Protein AF-A0A7X8WP49-F1 (afdb_monomer_lite)

Sequence (46 aa):
LNDGKRVDEVDDIVAVGSKLQVEIAKVDDRGKLSLVPVIDEDGEEG

Structure (mmCIF, N/CA/C/O backbone):
data_AF-A0A7X8WP49-F1
#
_entry.id   AF-A0A7X8WP49-F1
#
loop_
_atom_site.group_PDB
_atom_site.id
_atom_site.type_symbol
_atom_site.label_atom_id
_atom_site.label_alt_id
_atom_site.label_comp_id
_atom_site.label_asym_id
_atom_site.label_entity_id
_atom_site.label_seq_id
_atom_site.pdbx_PDB_ins_code
_atom_site.Cartn_x
_atom_site.Cartn_y
_atom_site.Cartn_z
_atom_site.occupancy
_atom_site.B_iso_or_equiv
_atom_site.auth_seq_id
_atom_site.auth_comp_id
_atom_site.auth_asym_id
_atom_site.auth_atom_id
_atom_site.pdbx_PDB_model_num
ATOM 1 N N . LEU A 1 1 ? -0.471 3.277 6.744 1.00 62.09 1 LEU A N 1
ATOM 2 C CA . LEU A 1 1 ? -1.870 2.963 7.135 1.00 62.09 1 LEU A CA 1
ATOM 3 C C . LEU A 1 1 ? -1.983 1.916 8.250 1.00 62.09 1 LEU A C 1
ATOM 5 O O . LEU A 1 1 ? -2.954 2.000 8.979 1.00 62.09 1 LEU A O 1
ATOM 9 N N . ASN A 1 2 ? -1.048 0.962 8.417 1.00 60.94 2 ASN A N 1
ATOM 10 C CA . ASN A 1 2 ? -1.024 0.101 9.619 1.00 60.94 2 ASN A CA 1
ATOM 11 C C . ASN A 1 2 ? 0.391 -0.364 10.045 1.00 60.94 2 ASN A C 1
ATOM 13 O O . ASN A 1 2 ? 0.543 -1.476 10.539 1.00 60.94 2 ASN A O 1
ATOM 17 N N . ASP A 1 3 ? 1.438 0.426 9.785 1.00 61.69 3 ASP A N 1
ATOM 18 C CA . ASP A 1 3 ? 2.798 0.289 10.367 1.00 61.69 3 ASP A CA 1
ATOM 19 C C . ASP A 1 3 ? 3.381 -1.134 10.511 1.00 61.69 3 ASP A C 1
ATOM 21 O O . ASP A 1 3 ? 4.013 -1.477 11.508 1.00 61.69 3 ASP A O 1
ATOM 25 N N . GLY A 1 4 ? 3.131 -2.021 9.541 1.00 66.69 4 GLY A N 1
ATOM 26 C CA . GLY A 1 4 ? 3.601 -3.413 9.583 1.00 66.69 4 GLY A CA 1
ATOM 27 C C . GLY A 1 4 ? 2.964 -4.298 10.669 1.00 66.69 4 GLY A C 1
ATOM 28 O O . GLY A 1 4 ? 3.365 -5.456 10.819 1.00 66.69 4 GLY A O 1
ATOM 29 N N . LYS A 1 5 ? 1.961 -3.809 11.411 1.00 71.81 5 LYS A N 1
ATOM 30 C CA . LYS A 1 5 ? 1.168 -4.624 12.340 1.00 71.81 5 LYS A CA 1
ATOM 31 C C . LYS A 1 5 ? 0.308 -5.621 11.569 1.00 71.81 5 LYS A C 1
ATOM 33 O O . LYS A 1 5 ? -0.217 -5.328 10.494 1.00 71.81 5 LYS A O 1
ATOM 38 N N . ARG A 1 6 ? 0.155 -6.822 12.143 1.00 74.88 6 ARG A N 1
ATOM 39 C CA . ARG A 1 6 ? -0.748 -7.848 11.605 1.00 74.88 6 ARG A CA 1
ATOM 40 C C . ARG A 1 6 ? -2.156 -7.267 11.494 1.00 74.88 6 ARG A C 1
ATOM 42 O O . ARG A 1 6 ? -2.685 -6.738 12.465 1.00 74.88 6 ARG A O 1
ATOM 49 N N . VAL A 1 7 ? -2.709 -7.364 10.292 1.00 74.56 7 VAL A N 1
ATOM 50 C CA . VAL A 1 7 ? -4.080 -6.974 9.974 1.00 74.56 7 VAL A CA 1
ATOM 51 C C . VAL A 1 7 ? -4.963 -8.194 10.208 1.00 74.56 7 VAL A C 1
ATOM 53 O O . VAL A 1 7 ? -4.700 -9.242 9.617 1.00 74.56 7 VAL A O 1
ATOM 56 N N . ASP A 1 8 ? -5.964 -8.055 11.075 1.00 75.31 8 ASP A N 1
ATOM 57 C CA . ASP A 1 8 ? -6.979 -9.091 11.302 1.00 75.31 8 ASP A CA 1
ATOM 58 C C . ASP A 1 8 ? -8.072 -9.018 10.222 1.00 75.31 8 ASP A C 1
ATOM 60 O O . ASP A 1 8 ? -8.354 -10.024 9.574 1.00 75.31 8 ASP A O 1
ATOM 64 N N . GLU A 1 9 ? -8.584 -7.817 9.924 1.00 75.00 9 GLU A N 1
ATOM 65 C CA . GLU A 1 9 ? -9.506 -7.557 8.813 1.00 75.00 9 GLU A CA 1
ATOM 66 C C . GLU A 1 9 ? -9.087 -6.330 7.993 1.00 75.00 9 GLU A C 1
ATOM 68 O O . GLU A 1 9 ? -8.642 -5.310 8.515 1.00 75.00 9 GLU A O 1
ATOM 73 N N . VAL A 1 10 ? -9.220 -6.436 6.668 1.00 69.31 10 VAL A N 1
ATOM 74 C CA . VAL A 1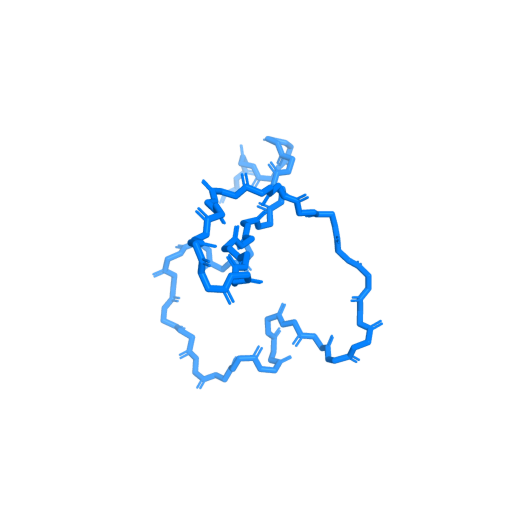 10 ? -8.854 -5.360 5.728 1.00 69.31 10 VAL A CA 1
ATOM 75 C C . VAL A 1 10 ? -9.846 -4.195 5.740 1.00 69.31 10 VAL A C 1
ATOM 77 O O . VAL A 1 10 ? -9.461 -3.075 5.406 1.00 69.31 10 VAL A O 1
ATOM 80 N N . ASP A 1 11 ? -11.094 -4.457 6.138 1.00 71.38 11 ASP A N 1
ATOM 81 C CA . ASP A 1 11 ? -12.182 -3.472 6.160 1.00 71.38 11 ASP A CA 1
ATOM 82 C C . ASP A 1 11 ? -11.969 -2.410 7.257 1.00 71.38 11 ASP A C 1
ATOM 84 O O . ASP A 1 11 ? -12.326 -1.248 7.075 1.00 71.38 11 ASP A O 1
ATOM 88 N N . ASP A 1 12 ? -11.266 -2.765 8.342 1.00 69.56 12 ASP A N 1
ATOM 89 C CA . ASP A 1 12 ? -10.881 -1.835 9.415 1.00 69.56 12 ASP A CA 1
ATOM 90 C C . ASP A 1 12 ? -9.798 -0.828 8.993 1.00 69.56 12 ASP A C 1
ATOM 92 O O . ASP A 1 12 ? -9.631 0.217 9.622 1.00 69.56 12 ASP A O 1
ATOM 96 N N . ILE A 1 13 ? -9.039 -1.132 7.936 1.00 73.00 13 ILE A N 1
ATOM 97 C CA . ILE A 1 13 ? -7.936 -0.283 7.462 1.00 73.00 13 ILE A CA 1
ATOM 98 C C . ILE A 1 13 ? -8.407 0.665 6.357 1.00 73.00 13 ILE A C 1
ATOM 100 O O . ILE A 1 13 ? -7.913 1.789 6.248 1.00 73.00 13 ILE A O 1
ATOM 104 N N . VAL A 1 14 ? -9.344 0.226 5.514 1.00 77.00 14 VAL A N 1
ATOM 105 C CA . VAL A 1 14 ? -9.916 1.060 4.456 1.00 77.00 14 VAL A CA 1
ATOM 106 C C . VAL A 1 14 ? -11.332 0.596 4.120 1.00 77.00 14 VAL A C 1
ATOM 108 O O . VAL A 1 14 ? -11.551 -0.556 3.755 1.00 77.00 14 VAL A O 1
ATOM 111 N N . ALA A 1 15 ? -12.288 1.524 4.172 1.00 82.25 15 A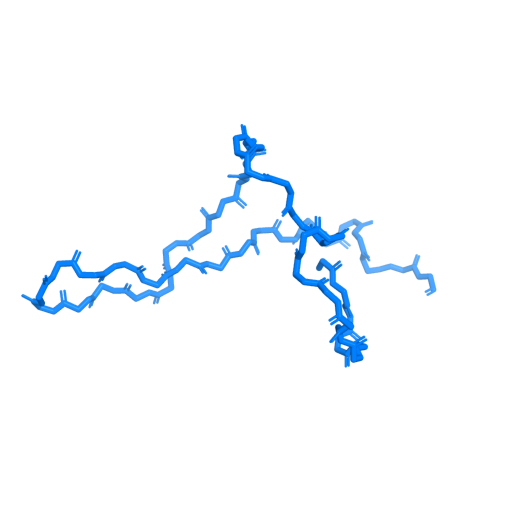LA A N 1
ATOM 112 C CA . ALA A 1 15 ? -13.672 1.251 3.801 1.00 82.25 15 ALA A CA 1
ATOM 113 C C . ALA A 1 15 ? -13.908 1.457 2.296 1.00 82.25 15 ALA A C 1
ATOM 115 O O . ALA A 1 15 ? -13.400 2.411 1.688 1.00 82.25 15 ALA A O 1
ATOM 116 N N . VAL A 1 16 ? -14.751 0.612 1.698 1.00 85.19 16 VAL A N 1
ATOM 117 C CA . VAL A 1 16 ? -15.163 0.741 0.292 1.00 85.19 16 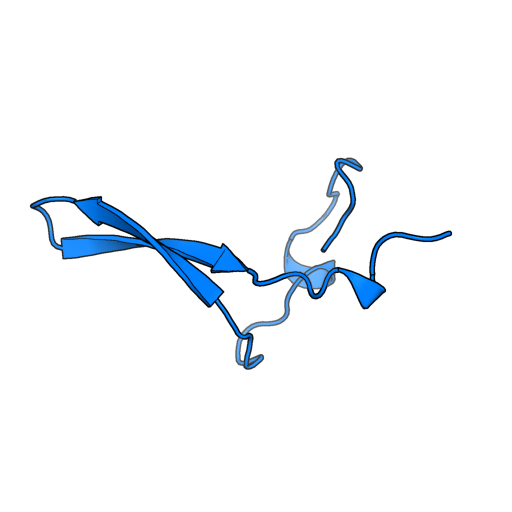VAL A CA 1
ATOM 118 C C . VAL A 1 16 ? -15.851 2.089 0.049 1.00 85.19 16 VAL A C 1
ATOM 120 O O . VAL A 1 16 ? -16.755 2.490 0.776 1.00 85.19 16 VAL A O 1
ATOM 123 N N . GLY A 1 17 ? -15.433 2.792 -1.007 1.00 87.81 17 GLY A N 1
ATOM 124 C CA . GLY A 1 17 ? -15.962 4.114 -1.371 1.00 87.81 17 GLY A CA 1
ATOM 125 C C . GLY A 1 17 ? -15.203 5.295 -0.758 1.00 87.81 17 GLY A C 1
ATOM 126 O O . GLY A 1 17 ? -15.459 6.442 -1.132 1.00 87.81 17 GLY A O 1
ATOM 127 N N . SER A 1 18 ? -14.234 5.031 0.119 1.00 82.56 18 SER A N 1
ATOM 128 C CA . SER A 1 18 ? -13.331 6.054 0.650 1.00 82.56 18 SER A CA 1
ATOM 129 C C . SER A 1 18 ? -12.427 6.608 -0.451 1.00 82.56 18 SER A C 1
ATOM 131 O O . SER A 1 18 ? -11.891 5.864 -1.274 1.00 82.56 18 SER A O 1
ATOM 133 N N . LYS A 1 19 ? -12.246 7.931 -0.473 1.00 87.19 19 LYS A N 1
ATOM 134 C CA . LYS A 1 19 ? -11.291 8.588 -1.373 1.00 87.19 19 LYS A CA 1
ATOM 135 C C . LYS A 1 19 ? -9.932 8.664 -0.684 1.00 87.19 19 LYS A C 1
ATOM 137 O O . LYS A 1 19 ? -9.848 9.193 0.418 1.00 87.19 19 LYS A O 1
ATOM 142 N N . LEU A 1 20 ? -8.893 8.169 -1.351 1.00 86.00 20 LEU A N 1
ATOM 143 C CA . LEU A 1 20 ? -7.518 8.167 -0.857 1.00 86.00 20 LEU A CA 1
ATOM 144 C C . LEU A 1 20 ? -6.575 8.670 -1.948 1.00 86.00 20 LEU A C 1
ATOM 146 O O . LEU A 1 20 ? -6.765 8.365 -3.127 1.00 86.00 20 LEU A O 1
ATOM 150 N N . GLN A 1 21 ? -5.559 9.428 -1.548 1.00 88.75 21 GLN A N 1
ATOM 151 C CA . GLN A 1 21 ? -4.474 9.815 -2.437 1.00 88.75 21 GLN A CA 1
ATOM 152 C C . GLN A 1 21 ? -3.476 8.662 -2.560 1.00 88.75 21 GLN A C 1
ATOM 154 O O . GLN A 1 21 ? -3.016 8.102 -1.565 1.00 88.75 21 GLN A O 1
ATOM 159 N N . VAL A 1 22 ? -3.161 8.291 -3.797 1.00 90.69 22 VAL A N 1
ATOM 160 C CA . VAL A 1 22 ? -2.296 7.152 -4.107 1.00 90.69 22 VAL A CA 1
ATOM 161 C C . VAL A 1 22 ? -1.301 7.533 -5.192 1.00 90.69 22 VAL A C 1
ATOM 163 O O . VAL A 1 22 ? -1.608 8.332 -6.078 1.00 90.69 22 VAL A O 1
ATOM 166 N N . GLU A 1 23 ? -0.129 6.922 -5.136 1.00 89.62 23 GLU A N 1
ATOM 167 C CA . GLU A 1 23 ? 0.886 6.980 -6.175 1.00 89.62 23 GLU A CA 1
ATOM 168 C C . GLU A 1 23 ? 0.856 5.697 -7.020 1.00 89.62 23 GLU A C 1
ATOM 170 O O . GLU A 1 23 ? 0.544 4.603 -6.533 1.00 89.62 23 GLU A O 1
ATOM 175 N N . ILE A 1 24 ? 1.166 5.823 -8.314 1.00 92.12 24 ILE A N 1
ATOM 176 C CA . ILE A 1 24 ? 1.275 4.680 -9.224 1.00 92.12 24 ILE A CA 1
ATOM 177 C C . ILE A 1 24 ? 2.664 4.064 -9.066 1.00 92.12 24 ILE A C 1
ATOM 179 O O . ILE A 1 24 ? 3.649 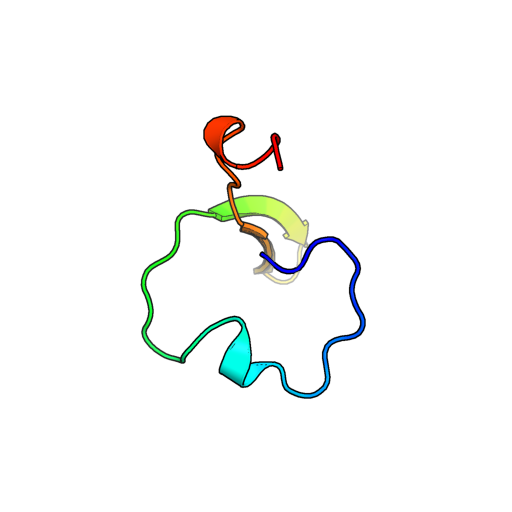4.609 -9.553 1.00 92.12 24 ILE A O 1
ATOM 183 N N . ALA A 1 25 ? 2.733 2.885 -8.453 1.00 90.62 25 ALA A N 1
ATOM 184 C CA . ALA A 1 25 ? 3.994 2.176 -8.255 1.00 90.62 25 ALA A CA 1
ATOM 185 C C . ALA A 1 25 ? 4.438 1.398 -9.499 1.00 90.62 25 ALA A C 1
ATOM 187 O O . ALA A 1 25 ? 5.627 1.308 -9.802 1.00 90.62 25 ALA A O 1
ATOM 188 N N . LYS A 1 26 ? 3.492 0.786 -10.221 1.00 91.00 26 LYS A N 1
ATOM 189 C CA . LYS A 1 26 ? 3.803 0.010 -11.425 1.00 91.00 26 LYS A CA 1
ATOM 190 C C . LYS A 1 26 ? 2.614 -0.070 -12.367 1.00 91.00 26 LYS A C 1
ATOM 192 O O . LYS A 1 26 ? 1.476 -0.235 -11.933 1.00 91.00 26 LYS A O 1
ATOM 197 N N . VAL A 1 27 ? 2.920 -0.044 -13.659 1.00 91.88 27 VAL A N 1
ATOM 198 C CA . VAL A 1 27 ? 1.994 -0.372 -14.743 1.00 91.88 27 VAL A CA 1
ATOM 199 C C . VAL A 1 27 ? 2.454 -1.693 -15.352 1.00 91.88 27 VAL A C 1
ATOM 201 O O . VAL A 1 27 ? 3.632 -1.824 -15.689 1.00 91.88 27 VAL A O 1
ATOM 204 N N . ASP A 1 28 ? 1.571 -2.688 -15.443 1.00 90.06 28 ASP A N 1
ATOM 205 C CA . ASP A 1 28 ? 1.849 -3.905 -16.212 1.00 90.06 28 ASP A CA 1
ATOM 206 C C . ASP A 1 28 ? 1.200 -3.851 -17.599 1.00 90.06 28 ASP A C 1
ATOM 208 O O . ASP A 1 28 ? 0.193 -3.178 -17.82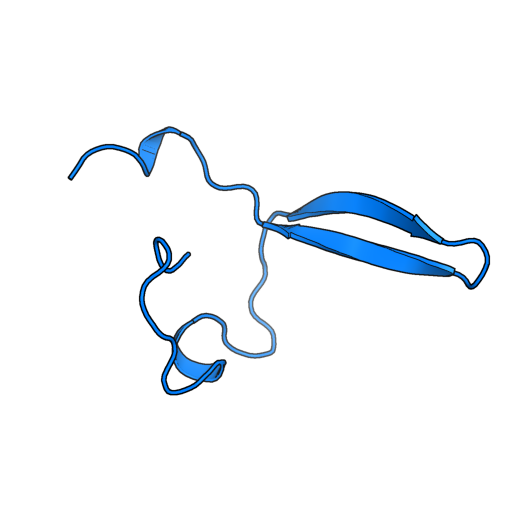0 1.00 90.06 28 ASP A O 1
ATOM 212 N N . ASP A 1 29 ? 1.761 -4.605 -18.542 1.00 88.50 29 ASP A N 1
ATOM 213 C CA . ASP A 1 29 ? 1.332 -4.611 -19.948 1.00 88.50 29 ASP A CA 1
ATOM 214 C C . ASP A 1 29 ? -0.088 -5.168 -20.157 1.00 88.50 29 ASP A C 1
ATOM 216 O O . ASP A 1 29 ? -0.653 -5.067 -21.244 1.00 88.50 29 ASP A O 1
ATOM 220 N N . ARG A 1 30 ? -0.690 -5.754 -19.113 1.00 91.19 30 ARG A N 1
ATOM 221 C CA . ARG A 1 30 ? -2.084 -6.225 -19.113 1.00 91.19 30 ARG A CA 1
ATOM 222 C C . ARG A 1 30 ? -3.067 -5.174 -18.592 1.00 91.19 30 ARG A C 1
ATOM 224 O O . ARG A 1 30 ? -4.247 -5.484 -18.440 1.00 91.19 30 ARG A O 1
ATOM 231 N N . GLY A 1 31 ? -2.598 -3.957 -18.313 1.00 89.06 31 GLY A N 1
ATOM 232 C CA . GLY A 1 31 ? -3.423 -2.831 -17.881 1.00 89.06 31 GLY A CA 1
ATOM 233 C C . GLY A 1 31 ? -3.766 -2.823 -16.391 1.00 89.06 31 GLY A C 1
ATOM 234 O O . GLY A 1 31 ? -4.660 -2.081 -15.985 1.00 89.06 31 GLY A O 1
ATOM 235 N N . LYS A 1 32 ? -3.095 -3.625 -15.557 1.00 93.94 32 LYS A N 1
ATOM 236 C CA . LYS A 1 32 ? -3.190 -3.514 -14.100 1.00 93.94 32 LYS A CA 1
ATOM 237 C C . LYS A 1 32 ? -2.231 -2.440 -13.609 1.00 93.94 32 LYS A C 1
ATOM 239 O O . LYS A 1 32 ? -1.084 -2.314 -14.041 1.00 93.94 32 LYS A O 1
ATOM 244 N N . LEU A 1 33 ? -2.735 -1.688 -12.646 1.00 93.12 33 LEU A N 1
ATOM 245 C CA . LEU A 1 33 ? -2.006 -0.642 -11.958 1.00 93.12 33 LEU A CA 1
ATOM 246 C C . LEU A 1 33 ? -1.796 -1.097 -10.519 1.00 93.12 33 LEU A C 1
ATOM 248 O O . LEU A 1 33 ? -2.752 -1.430 -9.818 1.00 93.12 33 LEU A O 1
ATOM 252 N N . SER A 1 34 ? -0.543 -1.134 -10.089 1.00 92.19 34 SER A N 1
ATOM 253 C CA . SER A 1 34 ? -0.190 -1.260 -8.680 1.00 92.19 34 SER A CA 1
ATOM 254 C C . SER A 1 34 ? -0.164 0.137 -8.075 1.00 92.19 34 SER A C 1
ATOM 256 O O . SER A 1 34 ? 0.570 0.999 -8.559 1.00 92.19 34 SER A O 1
ATOM 258 N N . LEU A 1 35 ? -0.963 0.352 -7.033 1.00 91.31 35 LEU A N 1
ATOM 259 C CA . LEU A 1 35 ? -1.111 1.641 -6.362 1.00 91.31 35 LEU A CA 1
ATOM 260 C C . LEU A 1 35 ? -0.587 1.530 -4.931 1.00 91.31 35 LEU A C 1
ATOM 262 O O . LEU A 1 35 ? -0.825 0.518 -4.268 1.00 91.31 35 LEU A O 1
ATOM 266 N N . VAL A 1 36 ? 0.111 2.561 -4.468 1.00 89.38 36 VAL A N 1
ATOM 267 C CA . VAL A 1 36 ? 0.614 2.669 -3.094 1.00 89.38 36 VAL A CA 1
ATOM 268 C C . VAL A 1 36 ? 0.012 3.931 -2.476 1.00 89.38 36 VAL A C 1
ATOM 270 O O . VAL A 1 36 ? 0.010 4.974 -3.128 1.00 89.38 36 VAL A O 1
ATOM 273 N N . PRO A 1 37 ? -0.560 3.863 -1.264 1.00 87.69 37 PRO A N 1
ATOM 274 C CA . PRO A 1 37 ? -1.109 5.043 -0.610 1.00 87.69 37 PRO A CA 1
ATOM 275 C C . PRO A 1 37 ? -0.003 6.050 -0.291 1.00 87.69 37 PRO A C 1
ATOM 277 O O . PRO A 1 37 ? 1.052 5.661 0.208 1.00 87.69 37 PRO A O 1
ATOM 280 N N . VAL A 1 38 ? -0.258 7.332 -0.564 1.00 87.50 38 VAL A N 1
ATOM 281 C CA . VAL A 1 38 ? 0.642 8.411 -0.143 1.00 87.50 38 VAL A CA 1
ATOM 282 C C . VAL A 1 38 ? 0.454 8.591 1.357 1.00 87.50 38 VAL A C 1
ATOM 284 O O . VAL A 1 38 ? -0.649 8.893 1.815 1.00 87.50 38 VAL A O 1
ATOM 287 N N . ILE A 1 39 ? 1.512 8.340 2.117 1.00 79.06 39 ILE A N 1
ATOM 288 C CA . ILE A 1 39 ? 1.572 8.619 3.547 1.00 79.06 39 ILE A CA 1
ATOM 289 C C . ILE A 1 39 ? 2.348 9.928 3.637 1.00 79.06 39 ILE A C 1
ATOM 291 O O . ILE A 1 39 ? 3.496 9.971 3.206 1.00 79.06 39 ILE A O 1
ATOM 295 N N . ASP A 1 40 ? 1.692 11.001 4.069 1.00 62.31 40 ASP A N 1
ATOM 296 C CA . ASP A 1 40 ? 2.384 12.264 4.324 1.00 62.31 40 ASP A CA 1
ATOM 297 C C . ASP A 1 40 ? 3.400 12.016 5.453 1.00 62.31 40 ASP A C 1
ATOM 299 O O . ASP A 1 40 ? 3.056 11.359 6.440 1.00 62.31 40 ASP A O 1
ATOM 303 N N . GLU A 1 41 ? 4.643 12.477 5.300 1.00 56.34 41 GLU A N 1
ATOM 304 C CA . GLU A 1 41 ? 5.717 12.288 6.294 1.00 56.34 41 GLU A CA 1
ATOM 305 C C . GLU A 1 41 ? 5.368 12.919 7.665 1.00 56.34 41 GLU A C 1
ATOM 307 O O . GLU A 1 41 ? 5.988 12.583 8.667 1.00 56.34 41 GLU A O 1
ATOM 312 N N . ASP A 1 42 ? 4.301 13.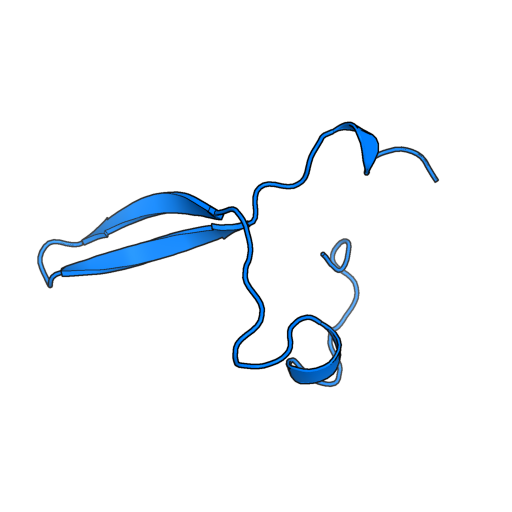725 7.763 1.00 52.97 42 ASP A N 1
ATOM 313 C CA . ASP A 1 42 ? 3.680 14.170 9.026 1.00 52.97 42 ASP A CA 1
ATOM 314 C C . ASP A 1 42 ? 3.009 13.032 9.842 1.00 52.97 42 ASP A C 1
ATOM 316 O O . ASP A 1 42 ? 2.520 13.251 10.952 1.00 52.97 42 ASP A O 1
ATOM 320 N N . GLY A 1 43 ? 2.954 11.807 9.306 1.00 50.62 43 GLY A N 1
ATOM 321 C CA . GLY A 1 43 ? 2.489 10.599 9.997 1.00 50.62 43 GLY A CA 1
ATOM 322 C C . GLY A 1 43 ? 3.597 9.729 10.605 1.00 50.62 43 GLY A C 1
ATOM 323 O O . GLY A 1 43 ? 3.276 8.713 11.220 1.00 50.62 43 GLY A O 1
ATOM 324 N N . GLU A 1 44 ? 4.871 10.096 10.442 1.00 52.75 44 GLU A N 1
ATOM 325 C CA . GLU A 1 44 ? 6.008 9.459 11.114 1.00 52.75 44 GLU A CA 1
ATOM 326 C C . GLU A 1 44 ? 6.498 10.339 12.271 1.00 52.75 44 GLU A C 1
ATOM 328 O O . GLU A 1 44 ? 7.502 11.021 12.139 1.00 52.75 44 GLU A O 1
ATOM 333 N N . GLU A 1 45 ? 5.800 10.324 13.411 1.00 42.56 45 GLU A N 1
ATOM 334 C CA . GLU A 1 45 ? 6.402 10.506 14.745 1.00 42.56 45 GLU A CA 1
ATOM 335 C C . GLU A 1 45 ? 5.361 10.227 15.846 1.00 42.56 45 GLU A C 1
ATOM 337 O O . GLU A 1 45 ? 4.451 11.017 16.109 1.00 42.56 45 GLU A O 1
ATOM 342 N N . GLY A 1 46 ? 5.506 9.063 16.489 1.00 35.66 46 GLY A N 1
ATOM 343 C CA . GLY A 1 46 ? 4.714 8.600 17.632 1.00 35.66 46 GLY A CA 1
ATOM 344 C C . GLY A 1 46 ? 5.147 7.226 18.119 1.00 35.66 46 GLY A C 1
ATOM 345 O O . GLY A 1 46 ? 4.707 6.230 17.507 1.00 35.66 46 GLY A O 1
#

Foldseek 3Di:
DQPPDDDPDPCVVDPPPDDFAWDFPDADPVGDTDIHGDDDCVPPDD

Secondary structure (DSSP, 8-state):
--TTPPPS-STTT--TT----EEEEEE-TTS-EEEEE---GGG---

Radius of gyration: 13.09 Å; chains: 1; bounding box: 22×23×38 Å

pLDDT: mean 77.28, std 14.88, range [35.66, 93.94]